Protein AF-A0A844IIS7-F1 (afdb_monomer_lite)

Radius of gyration: 11.54 Å; chains: 1; bounding box: 29×28×27 Å

pLDDT: mean 91.38, std 7.36, range [55.16, 97.56]

Foldseek 3Di:
DVVPLVPQDPLLNLQVVLQLPDPDFAALVRSVVSDPDDPVSSVVSVVVCVVVVQWDWDDDVGTTIHGDPVNSVVVVVD

Secondary structure (DSSP, 8-state):
-HHHHHTS-HHHHHHHHHHHT-SS-EEHHHHHHTS---HHHHHHHHHHHHHTT-EEEEESSSEEEEE-HHHHHHHH--

Sequence (78 aa):
MSQVFNRLSSIEQQIVLALSKFNQPASREDIKQNLDLSSMQLINGLQSLKQRYLLKTVVQEKVLFNLSAVFKEYLQMR

Structure (mmCIF, N/CA/C/O backbone):
data_AF-A0A844IIS7-F1
#
_entry.id   AF-A0A844IIS7-F1
#
loop_
_atom_site.group_PDB
_atom_site.id
_atom_site.type_symbol
_atom_site.label_atom_id
_atom_site.label_alt_id
_atom_site.label_comp_id
_atom_site.label_asym_id
_atom_site.label_entity_id
_atom_site.label_seq_id
_atom_site.pdbx_PDB_ins_code
_atom_site.Cartn_x
_atom_site.Cartn_y
_atom_site.Cartn_z
_atom_site.occupancy
_atom_site.B_iso_or_equiv
_atom_site.auth_seq_id
_atom_site.auth_comp_id
_atom_site.auth_asym_id
_atom_site.auth_atom_id
_atom_site.pdbx_PDB_model_num
ATOM 1 N N . MET A 1 1 ? 4.480 -9.116 -16.253 1.00 55.16 1 MET A N 1
ATOM 2 C CA . MET A 1 1 ? 4.025 -8.805 -14.877 1.00 55.16 1 MET A CA 1
ATOM 3 C C . MET A 1 1 ? 5.161 -8.460 -13.907 1.00 55.16 1 MET A C 1
ATOM 5 O O . MET A 1 1 ? 4.955 -7.558 -13.107 1.00 55.16 1 MET A O 1
ATOM 9 N N . SER A 1 2 ? 6.368 -9.050 -14.014 1.00 58.84 2 SER A N 1
ATOM 10 C CA . SER A 1 2 ? 7.544 -8.720 -13.167 1.00 58.84 2 SER A CA 1
ATOM 11 C C . SER A 1 2 ? 7.906 -7.226 -13.091 1.00 58.84 2 SER A C 1
ATOM 13 O O . SER A 1 2 ? 8.459 -6.765 -12.097 1.00 58.84 2 SER A O 1
ATOM 15 N N . GLN A 1 3 ? 7.563 -6.452 -14.122 1.00 75.12 3 GLN A N 1
ATOM 16 C CA . GLN A 1 3 ? 7.862 -5.024 -14.175 1.00 75.12 3 GLN A CA 1
ATOM 17 C C . GLN A 1 3 ? 6.897 -4.138 -13.376 1.00 75.12 3 GLN A C 1
ATOM 19 O O . GLN A 1 3 ? 7.281 -3.025 -13.039 1.00 75.12 3 GLN A O 1
ATOM 24 N N . VAL A 1 4 ? 5.669 -4.579 -13.066 1.00 85.94 4 VAL A N 1
ATOM 25 C CA . VAL A 1 4 ? 4.677 -3.698 -12.414 1.00 85.94 4 VAL A CA 1
ATOM 26 C C . VAL A 1 4 ? 5.135 -3.337 -11.006 1.00 85.94 4 VAL A C 1
ATOM 28 O O . VAL A 1 4 ? 5.217 -2.155 -10.689 1.00 85.94 4 VAL A O 1
ATOM 31 N N . PHE A 1 5 ? 5.516 -4.333 -10.201 1.00 91.25 5 PHE A N 1
ATOM 32 C CA . PHE A 1 5 ? 6.025 -4.101 -8.847 1.00 91.25 5 PHE A CA 1
ATOM 33 C C . PHE A 1 5 ? 7.334 -3.309 -8.846 1.00 91.25 5 PHE A C 1
ATOM 35 O O . PHE A 1 5 ? 7.476 -2.365 -8.081 1.00 91.25 5 PHE A O 1
ATOM 42 N N . ASN A 1 6 ? 8.263 -3.628 -9.751 1.00 91.19 6 ASN A N 1
ATOM 43 C CA . ASN A 1 6 ? 9.556 -2.941 -9.809 1.00 91.19 6 ASN A CA 1
ATOM 44 C C . ASN A 1 6 ? 9.436 -1.462 -10.246 1.00 91.19 6 ASN A C 1
ATOM 46 O O . ASN A 1 6 ? 10.357 -0.688 -10.016 1.00 91.19 6 ASN A O 1
ATOM 50 N N . ARG A 1 7 ? 8.315 -1.059 -10.867 1.00 92.88 7 ARG A N 1
ATOM 51 C CA . ARG A 1 7 ? 7.994 0.339 -11.223 1.00 92.88 7 ARG A CA 1
ATOM 52 C C . ARG A 1 7 ? 7.230 1.089 -10.123 1.00 92.88 7 ARG A C 1
ATOM 54 O O . ARG A 1 7 ? 6.908 2.266 -10.296 1.00 92.88 7 ARG A O 1
ATOM 61 N N . LEU A 1 8 ? 6.876 0.414 -9.030 1.00 95.88 8 LEU A N 1
ATOM 62 C CA . LEU A 1 8 ? 6.320 1.059 -7.847 1.00 95.88 8 LEU A CA 1
ATOM 63 C C . LEU A 1 8 ? 7.448 1.727 -7.063 1.00 95.88 8 LEU A C 1
ATOM 65 O O . LEU A 1 8 ? 8.541 1.174 -6.941 1.00 95.88 8 LEU A O 1
ATOM 69 N N . SER A 1 9 ? 7.171 2.900 -6.506 1.00 96.38 9 SER A N 1
ATOM 70 C CA . SER A 1 9 ? 8.049 3.535 -5.524 1.00 96.38 9 SER A CA 1
ATOM 71 C C . SER A 1 9 ? 8.211 2.654 -4.281 1.00 96.38 9 SER A C 1
ATOM 73 O O . SER A 1 9 ? 7.372 1.799 -4.000 1.00 96.38 9 SER A O 1
ATOM 75 N N . SER A 1 10 ? 9.258 2.893 -3.488 1.00 96.19 10 SER A N 1
ATOM 76 C CA . SER A 1 10 ? 9.485 2.144 -2.240 1.00 96.19 10 SER A CA 1
ATOM 77 C C . SER A 1 10 ? 8.267 2.179 -1.299 1.00 96.19 10 SER A C 1
ATOM 79 O O . SER A 1 10 ? 7.894 1.157 -0.730 1.00 96.19 10 SER A O 1
ATOM 81 N N . ILE A 1 11 ? 7.581 3.324 -1.201 1.00 96.94 11 ILE A N 1
ATOM 82 C CA . ILE A 1 11 ? 6.370 3.472 -0.377 1.00 96.94 11 ILE A CA 1
ATOM 83 C C . ILE A 1 11 ? 5.229 2.604 -0.920 1.00 96.94 11 ILE A C 1
ATOM 85 O O . ILE A 1 11 ? 4.581 1.878 -0.171 1.00 96.94 11 ILE A O 1
ATOM 89 N N . GLU A 1 12 ? 4.989 2.644 -2.230 1.00 97.25 12 GLU A N 1
ATOM 90 C CA . GLU A 1 12 ? 3.955 1.826 -2.867 1.00 97.25 12 GLU A CA 1
ATOM 91 C C . GLU A 1 12 ? 4.249 0.327 -2.722 1.00 97.25 12 GLU A C 1
ATOM 93 O O . GLU A 1 12 ? 3.332 -0.441 -2.438 1.00 97.25 12 GLU A O 1
ATOM 98 N N . GLN A 1 13 ? 5.515 -0.085 -2.856 1.00 96.38 13 GLN A N 1
ATOM 99 C CA . GLN A 1 13 ? 5.945 -1.470 -2.640 1.00 96.38 13 GLN A CA 1
ATOM 100 C C . GLN A 1 13 ? 5.642 -1.934 -1.211 1.00 96.38 13 GLN A C 1
ATOM 102 O O . GLN A 1 13 ? 5.060 -3.001 -1.025 1.00 96.38 13 GLN A O 1
ATOM 107 N N . GLN A 1 14 ? 5.968 -1.118 -0.206 1.00 96.50 14 GLN A N 1
ATOM 108 C CA . GLN A 1 14 ? 5.660 -1.421 1.194 1.00 96.50 14 GLN A CA 1
ATOM 109 C C . GLN A 1 14 ? 4.153 -1.587 1.426 1.00 96.50 14 GLN A C 1
ATOM 111 O O . GLN A 1 14 ? 3.728 -2.558 2.051 1.00 96.50 14 GLN A O 1
ATOM 116 N N . ILE A 1 15 ? 3.332 -0.694 0.866 1.00 96.88 15 ILE A N 1
ATOM 117 C CA . ILE A 1 15 ? 1.871 -0.755 1.005 1.00 96.88 15 ILE A CA 1
ATOM 118 C C . ILE A 1 15 ? 1.300 -2.032 0.378 1.00 96.88 15 ILE A C 1
ATOM 120 O O . ILE A 1 15 ? 0.492 -2.712 1.010 1.00 96.88 15 ILE A O 1
ATOM 124 N N . VAL A 1 16 ? 1.709 -2.392 -0.844 1.00 95.56 16 VAL A N 1
ATOM 125 C CA . VAL A 1 16 ? 1.154 -3.581 -1.517 1.00 95.56 16 VAL A CA 1
ATOM 126 C C . VAL A 1 16 ? 1.625 -4.886 -0.873 1.00 95.56 16 VAL A C 1
ATOM 128 O O . VAL A 1 16 ? 0.858 -5.845 -0.838 1.00 95.56 16 VAL A O 1
ATOM 131 N N . LEU A 1 17 ? 2.838 -4.915 -0.307 1.00 94.19 17 LEU A N 1
ATOM 132 C CA . LEU A 1 17 ? 3.344 -6.050 0.474 1.00 94.19 17 LEU A CA 1
ATOM 133 C C . LEU A 1 17 ? 2.665 -6.176 1.842 1.00 94.19 17 LEU A C 1
ATOM 135 O O . LEU A 1 17 ? 2.468 -7.286 2.326 1.00 94.19 17 LEU A O 1
ATOM 139 N N . ALA A 1 18 ? 2.300 -5.064 2.482 1.00 94.31 18 ALA A N 1
ATOM 140 C CA . ALA A 1 18 ? 1.477 -5.114 3.685 1.00 94.31 18 ALA A CA 1
ATOM 141 C C . ALA A 1 18 ? 0.085 -5.662 3.346 1.00 94.31 18 ALA A C 1
ATOM 143 O O . ALA A 1 18 ? -0.374 -6.611 3.975 1.00 94.31 18 ALA A O 1
ATOM 144 N N . LEU A 1 19 ? -0.552 -5.124 2.301 1.00 94.44 19 LEU A N 1
ATOM 145 C CA . LEU A 1 19 ? -1.882 -5.539 1.856 1.00 94.44 19 LEU A CA 1
ATOM 146 C C . LEU A 1 19 ? -1.953 -6.997 1.381 1.00 94.44 19 LEU A C 1
ATOM 148 O O . LEU A 1 19 ? -2.994 -7.630 1.552 1.00 94.44 19 LEU A O 1
ATOM 152 N N . SER A 1 20 ? -0.877 -7.559 0.818 1.00 92.38 20 SER A N 1
ATOM 153 C CA . SER A 1 20 ? -0.872 -8.955 0.351 1.00 92.38 20 SER A CA 1
ATOM 154 C C . SER A 1 20 ? -1.053 -9.972 1.479 1.00 92.38 20 SER A C 1
ATOM 156 O O . SER A 1 20 ? -1.549 -11.071 1.227 1.00 92.38 20 SER A O 1
ATOM 158 N N . LYS A 1 21 ? -0.720 -9.590 2.719 1.00 90.75 21 LYS A N 1
ATOM 159 C CA . LYS A 1 21 ? -0.867 -10.421 3.922 1.00 90.75 21 LYS A CA 1
ATOM 160 C C . LYS A 1 21 ? -2.304 -10.482 4.440 1.00 90.75 21 LYS A C 1
ATOM 162 O O . LYS A 1 21 ? -2.625 -11.361 5.235 1.00 90.75 21 LYS A O 1
ATOM 167 N N . PHE A 1 22 ? -3.177 -9.572 4.007 1.00 90.94 22 PHE A N 1
ATOM 168 C CA . PHE A 1 22 ? -4.568 -9.557 4.445 1.00 90.94 22 PHE A CA 1
ATOM 169 C C . PHE A 1 22 ? -5.428 -10.480 3.575 1.00 90.94 22 PHE A C 1
ATOM 171 O O . PHE A 1 22 ? -5.429 -10.421 2.340 1.00 90.94 22 PHE A O 1
ATOM 178 N N . ASN A 1 23 ? -6.224 -11.320 4.236 1.00 87.50 23 ASN A N 1
ATOM 179 C CA . ASN A 1 23 ? -7.223 -12.165 3.577 1.00 87.50 23 ASN A CA 1
ATOM 180 C C . ASN A 1 23 ? -8.537 -11.420 3.297 1.00 87.50 23 ASN A C 1
ATOM 182 O O . ASN A 1 23 ? -9.315 -11.862 2.457 1.00 87.50 23 ASN A O 1
ATOM 186 N N . GLN A 1 24 ? -8.756 -10.285 3.963 1.00 90.69 24 GLN A N 1
ATOM 187 C CA . GLN A 1 24 ? -9.938 -9.431 3.843 1.00 90.69 24 GLN A CA 1
ATOM 188 C C . GLN A 1 24 ? -9.525 -7.983 3.526 1.00 90.69 24 GLN A C 1
ATOM 190 O O . GLN A 1 24 ? -8.379 -7.617 3.795 1.00 90.69 24 GLN A O 1
ATOM 195 N N . PRO A 1 25 ? -10.416 -7.146 2.961 1.00 93.88 25 PRO A N 1
ATOM 196 C CA . PRO A 1 25 ? -10.138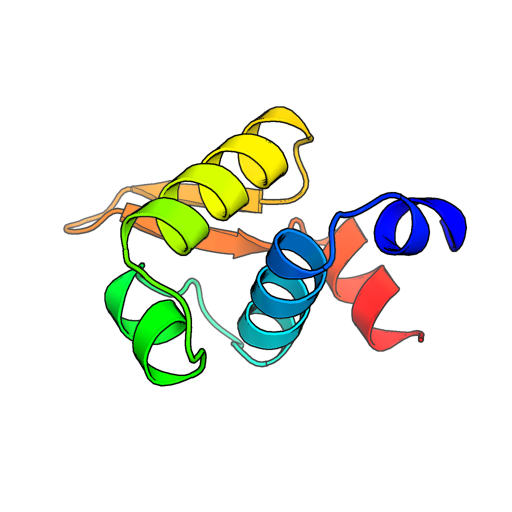 -5.726 2.765 1.00 93.88 25 PRO A CA 1
ATOM 197 C C . PRO A 1 25 ? -9.739 -5.041 4.082 1.00 93.88 25 PRO A C 1
ATOM 199 O O . PRO A 1 25 ? -10.401 -5.222 5.101 1.00 93.88 25 PRO A O 1
ATOM 202 N N . ALA A 1 26 ? -8.674 -4.244 4.052 1.00 94.50 26 ALA A N 1
ATOM 203 C CA . ALA A 1 26 ? -8.091 -3.602 5.229 1.00 94.50 26 ALA A CA 1
ATOM 204 C C . ALA A 1 26 ? -8.389 -2.098 5.245 1.00 94.50 26 ALA A C 1
ATOM 206 O O . ALA A 1 26 ? -8.404 -1.447 4.197 1.00 94.50 26 ALA A O 1
ATOM 207 N N . SER A 1 27 ? -8.624 -1.524 6.424 1.00 94.19 27 SER A N 1
ATOM 208 C CA . SER A 1 27 ? -8.748 -0.071 6.565 1.00 94.19 27 SER A CA 1
ATOM 209 C C . SER A 1 27 ? -7.381 0.607 6.520 1.00 94.19 27 SER A C 1
ATOM 211 O O . SER A 1 27 ? -6.337 -0.036 6.635 1.00 94.19 27 SER A O 1
ATOM 213 N N . ARG A 1 28 ? -7.371 1.933 6.363 1.00 92.81 28 ARG A N 1
ATOM 214 C CA . ARG A 1 28 ? -6.127 2.711 6.399 1.00 92.81 28 ARG A CA 1
ATOM 215 C C . ARG A 1 28 ? -5.391 2.511 7.725 1.00 92.81 28 ARG A C 1
ATOM 217 O O . ARG A 1 28 ? -4.167 2.432 7.735 1.00 92.81 28 ARG A O 1
ATOM 224 N N . GLU A 1 29 ? -6.132 2.440 8.820 1.00 92.12 29 GLU A N 1
ATOM 225 C CA . GLU A 1 29 ? -5.612 2.257 10.168 1.00 92.12 29 GLU A CA 1
ATOM 226 C C . GLU A 1 29 ? -4.949 0.878 10.311 1.00 92.12 29 GLU A C 1
ATOM 228 O O . GLU A 1 29 ? -3.813 0.807 10.777 1.00 92.12 29 GLU A O 1
ATOM 233 N N . ASP A 1 30 ? -5.585 -0.182 9.795 1.00 92.94 30 ASP A N 1
ATOM 234 C CA . ASP A 1 30 ? -5.022 -1.544 9.785 1.00 92.94 30 ASP A CA 1
ATOM 235 C C . ASP A 1 30 ? -3.706 -1.604 8.985 1.00 92.94 30 ASP A C 1
ATOM 237 O O . ASP A 1 30 ? -2.723 -2.216 9.407 1.00 92.94 30 ASP A O 1
ATOM 241 N N . ILE A 1 31 ? -3.660 -0.931 7.828 1.00 93.50 31 ILE A N 1
ATOM 242 C CA . ILE A 1 31 ? -2.458 -0.868 6.982 1.00 93.50 31 ILE A CA 1
ATOM 243 C C . ILE A 1 31 ? -1.344 -0.094 7.696 1.00 93.50 31 ILE A C 1
ATOM 245 O O . ILE A 1 31 ? -0.193 -0.526 7.696 1.00 93.50 31 ILE A O 1
ATOM 249 N N . LYS A 1 32 ? -1.681 1.039 8.326 1.00 92.00 32 LYS A N 1
ATOM 250 C CA . LYS A 1 32 ? -0.714 1.903 9.010 1.00 92.00 32 LYS A CA 1
ATOM 251 C C . LYS A 1 32 ? -0.062 1.216 10.206 1.00 92.00 32 LYS A C 1
ATOM 253 O O . LYS A 1 32 ? 1.124 1.408 10.420 1.00 92.00 32 LYS A O 1
ATOM 258 N N . GLN A 1 33 ? -0.796 0.398 10.960 1.00 89.75 33 GLN A N 1
ATOM 259 C CA . GLN A 1 33 ? -0.226 -0.336 12.100 1.00 89.75 33 GLN A CA 1
ATOM 260 C C . GLN A 1 33 ? 0.923 -1.275 11.704 1.00 89.75 33 GLN A C 1
ATOM 262 O O . GLN A 1 33 ? 1.753 -1.613 12.541 1.00 89.75 33 GLN A O 1
ATOM 267 N N . ASN A 1 34 ? 0.986 -1.678 10.434 1.00 84.69 34 ASN A N 1
ATOM 268 C CA . ASN A 1 34 ? 1.988 -2.604 9.918 1.00 84.69 34 ASN A CA 1
ATOM 269 C C . ASN A 1 34 ? 3.140 -1.908 9.176 1.00 84.69 34 ASN A C 1
ATOM 271 O O . ASN A 1 34 ? 3.992 -2.593 8.610 1.00 84.69 34 ASN A O 1
ATOM 275 N N . LEU A 1 35 ? 3.154 -0.571 9.129 1.00 92.00 35 LEU A N 1
ATOM 276 C CA . LEU A 1 35 ? 4.080 0.212 8.317 1.00 92.00 35 LEU A CA 1
ATOM 277 C C . LEU A 1 35 ? 4.583 1.439 9.078 1.00 92.00 35 LEU A C 1
ATOM 279 O O . LEU A 1 35 ? 3.792 2.231 9.585 1.00 92.00 35 LEU A O 1
ATOM 283 N N . ASP A 1 36 ? 5.895 1.663 9.058 1.00 92.12 36 ASP A N 1
ATOM 284 C CA . ASP A 1 36 ? 6.503 2.896 9.569 1.00 92.12 36 ASP A CA 1
ATOM 285 C C . ASP A 1 36 ? 6.423 4.018 8.518 1.00 92.12 36 ASP A C 1
ATOM 287 O O . ASP A 1 36 ? 7.414 4.472 7.947 1.00 92.12 36 ASP A O 1
ATOM 291 N N . LEU A 1 37 ? 5.192 4.402 8.171 1.00 94.31 37 LEU A N 1
ATOM 292 C CA . LEU A 1 37 ? 4.901 5.467 7.215 1.00 94.31 37 LEU A CA 1
ATOM 293 C C . LEU A 1 37 ? 4.147 6.606 7.897 1.00 94.31 37 LEU A C 1
ATOM 295 O O . LEU A 1 37 ? 3.178 6.403 8.638 1.00 94.31 37 LEU A O 1
ATOM 299 N N . SER A 1 38 ? 4.515 7.839 7.549 1.00 95.12 38 SER A N 1
ATOM 300 C CA . SER A 1 38 ? 3.680 8.993 7.880 1.00 95.12 38 SER A CA 1
ATOM 301 C C . SER A 1 38 ? 2.295 8.865 7.234 1.00 95.12 38 SER A C 1
ATOM 303 O O . SER A 1 38 ? 2.116 8.239 6.184 1.00 95.12 38 SER A O 1
ATOM 305 N N . SER A 1 39 ? 1.295 9.525 7.827 1.00 93.50 39 SER A N 1
ATOM 306 C CA . SER A 1 39 ? -0.061 9.547 7.264 1.00 93.50 39 SER A CA 1
ATOM 307 C C . SER A 1 39 ? -0.076 10.066 5.821 1.00 93.50 39 SER A C 1
ATOM 309 O O . SER A 1 39 ? -0.808 9.535 4.992 1.00 93.50 39 SER A O 1
ATOM 311 N N . MET A 1 40 ? 0.752 11.069 5.502 1.00 96.00 40 MET A N 1
ATOM 312 C CA . MET A 1 40 ? 0.829 11.647 4.158 1.00 96.00 40 MET A CA 1
ATOM 313 C C . MET A 1 40 ? 1.446 10.668 3.148 1.00 96.00 40 MET A C 1
ATOM 315 O O . MET A 1 40 ? 0.901 10.506 2.058 1.00 96.00 40 MET A O 1
ATOM 319 N N . GLN A 1 41 ? 2.526 9.965 3.512 1.00 97.56 41 GLN A N 1
ATOM 320 C CA . GLN A 1 41 ? 3.119 8.929 2.654 1.00 97.56 41 GLN A CA 1
ATOM 321 C C . GLN A 1 41 ? 2.122 7.804 2.362 1.00 97.56 41 GLN A C 1
ATOM 323 O O . GLN A 1 41 ? 1.983 7.399 1.208 1.00 97.56 41 GLN A O 1
ATOM 328 N N . LEU A 1 42 ? 1.388 7.343 3.381 1.00 96.62 42 LEU A N 1
ATOM 329 C CA . LEU A 1 42 ? 0.3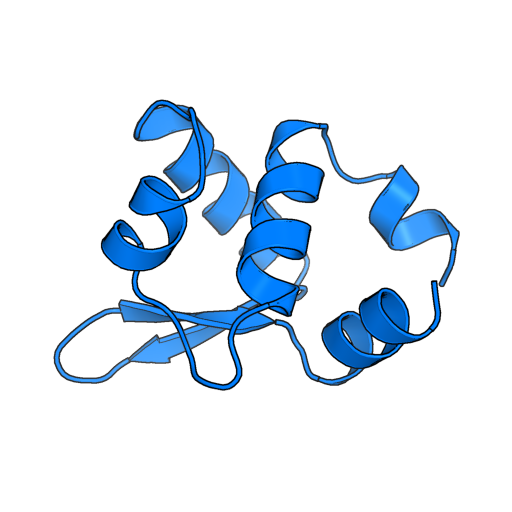73 6.305 3.211 1.00 96.62 42 LEU A CA 1
ATOM 330 C C . LEU A 1 42 ? -0.768 6.767 2.293 1.00 96.62 42 LEU A C 1
ATOM 332 O O . LEU A 1 42 ? -1.139 6.043 1.372 1.00 96.62 42 LEU A O 1
ATOM 336 N N . ILE A 1 43 ? -1.306 7.973 2.508 1.00 95.81 43 ILE A N 1
ATOM 337 C CA . ILE A 1 43 ? -2.397 8.527 1.690 1.00 95.81 43 ILE A CA 1
ATOM 338 C C . ILE A 1 43 ? -1.963 8.664 0.227 1.00 95.81 43 ILE A C 1
ATOM 340 O O . ILE A 1 43 ? -2.662 8.179 -0.664 1.00 95.81 43 ILE A O 1
ATOM 344 N N . ASN A 1 44 ? -0.792 9.254 -0.020 1.00 97.50 44 ASN A N 1
ATOM 345 C CA . ASN A 1 44 ? -0.276 9.449 -1.374 1.00 97.50 44 ASN A CA 1
ATOM 346 C C . ASN A 1 44 ? 0.002 8.109 -2.070 1.00 97.50 44 ASN A C 1
ATOM 348 O O . ASN A 1 44 ? -0.335 7.936 -3.242 1.00 97.50 44 ASN A O 1
ATOM 352 N N . GLY A 1 45 ? 0.558 7.136 -1.341 1.00 97.56 45 GLY A N 1
ATOM 353 C CA . GLY A 1 45 ? 0.791 5.790 -1.855 1.00 97.56 45 GLY A CA 1
ATOM 354 C C . GLY A 1 45 ? -0.510 5.072 -2.224 1.00 97.56 45 GLY A C 1
ATOM 355 O O . GLY A 1 45 ? -0.638 4.572 -3.340 1.00 97.56 45 GLY A O 1
ATOM 356 N N . LEU A 1 46 ? -1.515 5.080 -1.340 1.00 96.69 46 LEU A N 1
ATOM 357 C CA . LEU A 1 46 ? -2.834 4.493 -1.616 1.00 96.69 46 LEU A CA 1
ATOM 358 C C . LEU A 1 46 ? -3.521 5.164 -2.813 1.00 96.69 46 LEU A C 1
ATOM 360 O O . LEU A 1 46 ? -4.103 4.476 -3.654 1.00 96.69 46 LEU A O 1
ATOM 364 N N . GLN A 1 47 ? -3.438 6.492 -2.918 1.00 96.12 47 GLN A N 1
ATOM 365 C CA . GLN A 1 47 ? -4.006 7.238 -4.039 1.00 96.12 47 GLN A CA 1
ATOM 366 C C . GLN A 1 47 ? -3.328 6.877 -5.366 1.00 96.12 47 GLN A C 1
ATOM 368 O O . GLN A 1 47 ? -4.026 6.585 -6.338 1.00 96.12 47 GLN A O 1
ATOM 373 N N . SER A 1 48 ? -1.993 6.845 -5.405 1.00 97.31 48 SER A N 1
ATOM 374 C CA . SER A 1 48 ? -1.238 6.462 -6.605 1.00 97.31 48 SER A CA 1
ATOM 375 C C . SER A 1 48 ? -1.569 5.029 -7.041 1.00 97.31 48 SER A C 1
ATOM 377 O O . SER A 1 48 ? -1.901 4.780 -8.202 1.00 97.31 48 SER A O 1
ATOM 379 N N . LEU A 1 49 ? -1.594 4.079 -6.101 1.00 96.94 49 LEU A N 1
ATOM 380 C CA . LEU A 1 49 ? -1.950 2.685 -6.381 1.00 96.94 49 LEU A CA 1
ATOM 381 C C . LEU A 1 49 ? -3.392 2.532 -6.892 1.00 96.94 49 LEU A C 1
ATOM 383 O O . LEU A 1 49 ? -3.652 1.705 -7.772 1.00 96.94 49 LEU A O 1
ATOM 387 N N . LYS A 1 50 ? -4.328 3.342 -6.380 1.00 95.19 50 LYS A N 1
ATOM 388 C CA . LYS A 1 50 ? -5.715 3.395 -6.863 1.00 95.19 50 LYS A CA 1
ATOM 389 C C . LYS A 1 50 ? -5.794 3.928 -8.296 1.00 95.19 50 LYS A C 1
ATOM 391 O O . LYS A 1 50 ? -6.478 3.325 -9.116 1.00 95.19 50 LYS A O 1
ATOM 396 N N . GLN A 1 51 ? -5.073 5.005 -8.621 1.00 94.88 51 GLN A N 1
ATOM 397 C CA . GLN A 1 51 ? -5.013 5.560 -9.984 1.00 94.88 51 GLN A CA 1
ATOM 398 C C . GLN A 1 51 ? -4.433 4.565 -11.000 1.00 94.88 51 GLN A C 1
ATOM 400 O O . GLN A 1 51 ? -4.795 4.591 -12.173 1.00 94.88 51 GLN A O 1
ATOM 405 N N . ARG A 1 52 ? -3.568 3.653 -10.542 1.00 94.25 52 ARG A N 1
ATOM 406 C CA . ARG A 1 52 ? -2.993 2.561 -11.342 1.00 94.25 52 ARG A CA 1
ATOM 407 C C . ARG A 1 52 ? -3.854 1.291 -11.379 1.00 94.25 52 ARG A C 1
ATOM 409 O O . ARG A 1 52 ? -3.405 0.286 -11.921 1.00 94.25 52 ARG A O 1
ATOM 416 N N . TYR A 1 53 ? -5.055 1.301 -10.792 1.00 93.69 53 TYR A N 1
ATOM 417 C CA . TYR A 1 53 ? -5.961 0.143 -10.707 1.00 93.69 53 TYR A CA 1
ATOM 418 C C . TYR A 1 53 ? -5.365 -1.096 -10.005 1.00 93.69 53 TYR A C 1
ATOM 420 O O . TYR A 1 53 ? -5.819 -2.225 -10.206 1.00 93.69 53 TYR A O 1
ATOM 428 N N . LEU A 1 54 ? -4.360 -0.899 -9.145 1.00 95.38 54 LEU A N 1
ATOM 429 C CA . LEU A 1 54 ? -3.746 -1.978 -8.359 1.00 95.38 54 LEU A CA 1
ATOM 430 C C . LEU A 1 54 ? -4.508 -2.254 -7.058 1.00 95.38 54 LEU A C 1
ATOM 432 O O . LEU A 1 54 ? -4.386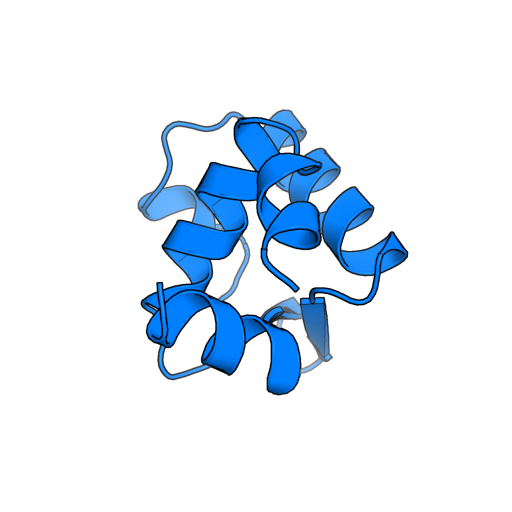 -3.337 -6.487 1.00 95.38 54 LEU A O 1
ATOM 436 N N . LEU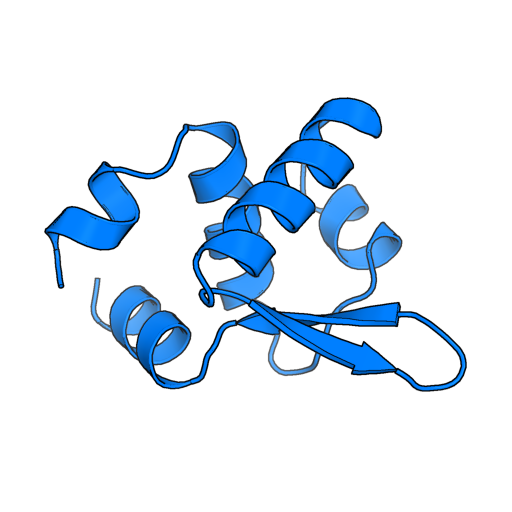 A 1 55 ? -5.324 -1.291 -6.622 1.00 95.38 55 LEU A N 1
ATOM 437 C CA . LEU A 1 55 ? -6.219 -1.410 -5.478 1.00 95.38 55 LEU A CA 1
ATOM 438 C C . LEU A 1 55 ? -7.680 -1.332 -5.906 1.00 95.38 55 LEU A C 1
ATOM 440 O O . LEU A 1 55 ? -8.054 -0.557 -6.786 1.00 95.38 55 LEU A O 1
ATOM 444 N N . LYS A 1 56 ? -8.513 -2.091 -5.203 1.00 91.94 56 LYS A N 1
ATOM 445 C CA . LYS A 1 56 ? -9.961 -1.932 -5.156 1.00 91.94 56 LYS A CA 1
ATOM 446 C C . LYS A 1 56 ? -10.337 -1.284 -3.832 1.00 91.94 56 LYS A C 1
ATOM 448 O O . LYS A 1 56 ? -9.797 -1.632 -2.782 1.00 91.94 56 LYS A O 1
ATOM 453 N N . THR A 1 57 ? -11.282 -0.356 -3.895 1.00 91.44 57 THR A N 1
ATOM 454 C CA . THR A 1 57 ? -11.881 0.251 -2.709 1.00 91.44 57 THR A CA 1
ATOM 455 C C . THR A 1 57 ? -13.238 -0.391 -2.464 1.00 91.44 57 THR A C 1
ATOM 457 O O . THR A 1 57 ? -14.050 -0.461 -3.384 1.00 91.44 57 THR A O 1
ATOM 460 N N . VAL A 1 58 ? -13.484 -0.845 -1.239 1.00 88.56 58 VAL A N 1
ATOM 461 C CA . VAL A 1 58 ? -14.800 -1.309 -0.792 1.00 88.56 58 VAL A CA 1
ATOM 462 C C . VAL A 1 58 ? -15.340 -0.259 0.171 1.00 88.56 58 VAL A C 1
ATOM 464 O O . VAL A 1 58 ? -14.673 0.080 1.147 1.00 88.56 58 VAL A O 1
ATOM 467 N N . VAL A 1 59 ? -16.510 0.299 -0.137 1.00 85.38 59 VAL A N 1
ATOM 468 C CA . VAL A 1 59 ? -17.174 1.291 0.715 1.00 85.38 59 VAL A CA 1
ATOM 469 C C . VAL A 1 59 ? -18.255 0.575 1.514 1.00 85.38 59 VAL A C 1
ATOM 471 O O . VAL A 1 59 ? -19.199 0.041 0.937 1.00 85.38 59 VAL A O 1
ATOM 474 N N . GLN A 1 60 ? -18.077 0.533 2.830 1.00 80.06 60 GLN A N 1
ATOM 475 C CA . GLN A 1 60 ? -19.079 0.086 3.801 1.00 80.06 60 GLN A CA 1
ATOM 476 C C . GLN A 1 60 ? -19.260 1.216 4.829 1.00 80.06 60 GLN A C 1
ATOM 478 O O . GLN A 1 60 ? -19.332 2.380 4.443 1.00 80.06 60 GLN A O 1
ATOM 483 N N . GLU A 1 61 ? -19.251 0.909 6.127 1.00 84.25 61 GLU A N 1
ATOM 484 C CA . GLU A 1 61 ? -19.160 1.905 7.207 1.00 84.25 61 GLU A CA 1
ATOM 485 C C . GLU A 1 61 ? -17.834 2.684 7.176 1.00 84.25 61 GLU A C 1
ATOM 487 O O . GLU A 1 61 ? -17.759 3.836 7.595 1.00 84.25 61 GLU A O 1
ATOM 492 N N . LYS A 1 62 ? -16.780 2.058 6.636 1.00 86.94 62 LYS A N 1
ATOM 493 C CA . LYS A 1 62 ? -15.468 2.662 6.393 1.00 86.94 62 LYS A CA 1
ATOM 494 C C . LYS A 1 62 ? -14.959 2.343 4.991 1.00 86.94 62 LYS A C 1
ATOM 496 O O . LYS A 1 62 ? -15.413 1.405 4.334 1.00 86.94 62 LYS A O 1
ATOM 501 N N . VAL A 1 63 ? -13.993 3.141 4.538 1.00 90.81 63 VAL A N 1
ATOM 502 C CA . VAL A 1 63 ? -13.274 2.907 3.282 1.00 90.81 63 VAL A CA 1
ATOM 503 C C . VAL A 1 63 ? -12.227 1.821 3.512 1.00 90.81 63 VAL A C 1
ATOM 505 O O . VAL A 1 63 ? -11.287 2.009 4.286 1.00 90.81 63 VAL A O 1
ATOM 508 N N . LEU A 1 64 ? -12.390 0.694 2.825 1.00 95.19 64 LEU A N 1
ATOM 509 C CA . LEU A 1 64 ? -11.471 -0.438 2.875 1.00 95.19 64 LEU A CA 1
ATOM 510 C C . LEU A 1 64 ? -10.718 -0.589 1.559 1.00 95.19 64 LEU A C 1
ATOM 512 O O . LEU A 1 64 ? -11.232 -0.280 0.482 1.00 95.19 64 LEU A O 1
ATOM 516 N N . PHE A 1 65 ? -9.503 -1.112 1.649 1.00 95.38 65 PHE A N 1
ATOM 517 C CA . PHE A 1 65 ? -8.604 -1.333 0.529 1.00 95.38 65 PHE A CA 1
ATOM 518 C C . PHE A 1 65 ? -8.313 -2.821 0.390 1.00 95.38 65 PHE A C 1
ATOM 520 O O . PHE A 1 65 ? -8.011 -3.510 1.361 1.00 95.38 65 PHE A O 1
ATOM 527 N N . ASN A 1 66 ? -8.377 -3.312 -0.839 1.00 95.12 66 ASN A N 1
ATOM 528 C CA . ASN A 1 66 ? -7.926 -4.648 -1.191 1.00 95.12 66 ASN A CA 1
ATOM 529 C C . ASN A 1 66 ? -7.077 -4.569 -2.459 1.00 95.12 66 ASN A C 1
ATOM 531 O O . ASN A 1 66 ? -7.290 -3.691 -3.296 1.00 95.12 66 ASN A O 1
ATOM 535 N N . LEU A 1 67 ? -6.138 -5.491 -2.629 1.00 95.12 67 LEU A N 1
ATOM 536 C CA . LEU A 1 67 ? -5.426 -5.627 -3.896 1.00 95.12 67 LEU A CA 1
ATOM 537 C C . LEU A 1 67 ? -6.398 -6.091 -4.986 1.00 95.12 67 LEU A C 1
ATOM 539 O O . LEU A 1 67 ? -7.352 -6.831 -4.725 1.00 95.12 67 LEU A O 1
ATOM 543 N N . SER A 1 68 ? -6.165 -5.669 -6.229 1.00 93.62 68 SER A N 1
ATOM 544 C CA . SER A 1 68 ? -6.853 -6.299 -7.355 1.00 93.62 68 SER A CA 1
ATOM 545 C C . SER A 1 68 ? -6.476 -7.786 -7.406 1.00 93.62 68 SER A C 1
ATOM 547 O O . SER A 1 68 ? -5.338 -8.147 -7.113 1.00 93.62 68 SER A O 1
ATOM 549 N N . ALA A 1 69 ? -7.431 -8.659 -7.746 1.00 90.25 69 ALA A N 1
ATOM 550 C CA . ALA A 1 69 ? -7.236 -10.113 -7.676 1.00 90.25 69 ALA A CA 1
ATOM 551 C C . ALA A 1 69 ? -5.996 -10.566 -8.466 1.00 90.25 69 ALA A C 1
ATOM 553 O O . ALA A 1 69 ? -5.124 -11.229 -7.918 1.00 90.25 69 ALA A O 1
ATOM 554 N N . VAL A 1 70 ? -5.871 -10.078 -9.704 1.00 90.19 70 VAL A N 1
ATOM 555 C CA . VAL A 1 70 ? -4.727 -10.346 -10.586 1.00 90.19 70 VAL A CA 1
ATOM 556 C C . VAL A 1 70 ? -3.407 -9.894 -9.959 1.00 90.19 70 VAL A C 1
ATOM 558 O O . VAL A 1 70 ? -2.399 -10.592 -10.043 1.00 90.19 70 VAL A O 1
ATOM 561 N N . PHE A 1 71 ? -3.384 -8.717 -9.330 1.00 92.31 71 PHE A N 1
ATOM 562 C CA . PHE A 1 71 ? -2.154 -8.200 -8.741 1.00 92.31 71 PHE A CA 1
ATOM 563 C C . PHE A 1 71 ? -1.789 -8.920 -7.438 1.00 92.31 71 PHE A C 1
ATOM 565 O O . PHE A 1 71 ? -0.610 -9.164 -7.197 1.00 92.31 71 PHE A O 1
ATOM 572 N N . LYS A 1 72 ? -2.781 -9.321 -6.633 1.00 91.69 72 LYS A N 1
ATOM 573 C CA . LYS A 1 72 ? -2.571 -10.146 -5.436 1.00 91.69 72 LYS A CA 1
ATOM 574 C C . LYS A 1 72 ? -1.947 -11.491 -5.795 1.00 91.69 72 LYS A C 1
ATOM 576 O O . LYS A 1 72 ? -0.955 -11.873 -5.187 1.00 91.69 72 LYS A O 1
ATOM 581 N N . GLU A 1 73 ? -2.494 -12.160 -6.801 1.00 89.88 73 GLU A N 1
ATOM 582 C CA . GLU A 1 73 ? -1.999 -13.449 -7.286 1.00 89.88 73 GLU A CA 1
ATOM 583 C C . GLU A 1 73 ? -0.567 -13.326 -7.829 1.00 89.88 73 GLU A C 1
ATOM 585 O O . GLU A 1 73 ? 0.315 -14.099 -7.463 1.00 89.88 73 GLU A O 1
ATOM 590 N N . TYR A 1 74 ? -0.282 -12.262 -8.586 1.00 89.88 74 TYR A N 1
ATOM 591 C CA . TYR A 1 74 ? 1.078 -11.948 -9.025 1.00 89.88 74 TYR A CA 1
ATOM 592 C C . TYR A 1 74 ? 2.070 -11.752 -7.859 1.00 89.88 74 TYR A C 1
ATOM 594 O O . TYR A 1 74 ? 3.206 -12.212 -7.953 1.00 89.88 74 TYR A O 1
ATOM 602 N N . LEU A 1 75 ? 1.669 -11.088 -6.768 1.00 90.38 75 LEU A N 1
ATOM 603 C CA . LEU A 1 75 ? 2.531 -10.915 -5.590 1.00 90.38 75 LEU A CA 1
ATOM 604 C C . LEU A 1 75 ? 2.760 -12.221 -4.818 1.00 90.38 75 LEU A C 1
ATOM 606 O O . LEU A 1 75 ? 3.775 -12.331 -4.143 1.00 90.38 75 LEU A O 1
ATOM 610 N N . GLN A 1 76 ? 1.840 -13.185 -4.900 1.00 86.25 76 GLN A N 1
ATOM 611 C CA . GLN A 1 76 ? 1.963 -14.495 -4.247 1.00 86.25 76 GLN A CA 1
ATOM 612 C C . GLN A 1 76 ? 2.853 -15.475 -5.022 1.00 86.25 76 GLN A C 1
ATOM 614 O O . GLN A 1 76 ? 3.387 -16.407 -4.433 1.00 86.25 76 GLN A O 1
ATOM 619 N N . MET A 1 77 ? 3.008 -15.277 -6.333 1.00 83.88 77 MET A N 1
ATOM 620 C CA . MET A 1 77 ? 3.876 -16.088 -7.198 1.00 83.88 77 MET A CA 1
ATOM 621 C C . MET A 1 77 ? 5.340 -15.612 -7.223 1.00 83.88 77 MET A C 1
ATOM 623 O O . MET A 1 77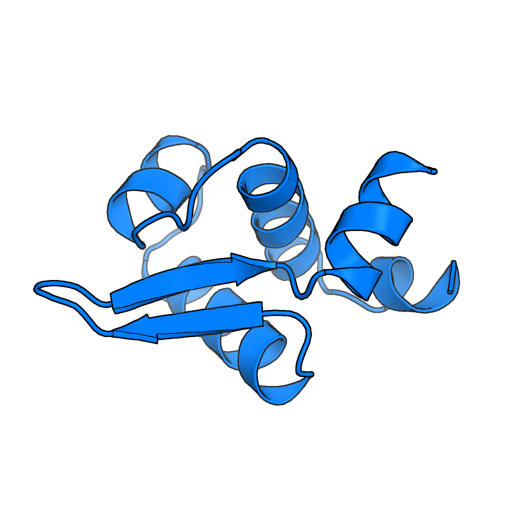 ? 6.155 -16.194 -7.941 1.00 83.88 77 MET A O 1
ATOM 627 N N . ARG A 1 78 ? 5.660 -14.525 -6.515 1.00 71.38 78 ARG A N 1
ATOM 628 C CA . ARG A 1 78 ? 7.004 -13.948 -6.400 1.00 71.38 78 ARG A CA 1
ATOM 629 C C . ARG A 1 78 ? 7.681 -14.429 -5.124 1.00 71.38 78 ARG A C 1
ATOM 63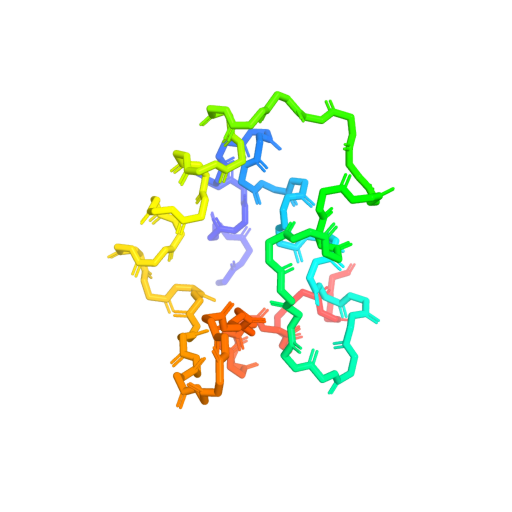1 O O . ARG A 1 78 ? 8.909 -14.645 -5.201 1.00 71.38 78 ARG A O 1
#